Protein AF-A0A9C9XTV6-F1 (afdb_monomer_lite)

Secondary structure (DSSP, 8-state):
--EEEEEEEETTS-EEEEEEE-SSHHHHHHHHHHTTEEEEEEEEPPP-----

Radius of gyration: 12.09 Å; chains: 1; bounding box: 35×16×28 Å

Sequence (52 aa):
MPVYIWKGKNSYGEKRKGEIEAPDEAAARAHLKRLRIEDPKIKEKPKDLLEN

Foldseek 3Di:
DWKKWKWFAAPVRDIDIDIDDDPDVVRVVVVCVVRRGPPIDIDTDDDPPPDD

pLDDT: mean 91.51, std 11.18, range [49.28, 97.56]

Structure (mmCIF, N/CA/C/O backbone):
data_AF-A0A9C9XTV6-F1
#
_entry.id   AF-A0A9C9XTV6-F1
#
loop_
_atom_site.group_PDB
_atom_site.id
_atom_site.type_symbol
_atom_site.label_atom_id
_atom_site.label_alt_id
_atom_site.label_comp_id
_atom_site.label_asym_id
_atom_site.label_entity_id
_atom_site.label_seq_id
_atom_site.pdbx_PDB_ins_code
_atom_site.Cartn_x
_atom_site.Cartn_y
_atom_site.Cartn_z
_atom_site.occupancy
_atom_site.B_iso_or_equiv
_atom_site.auth_seq_id
_atom_site.auth_comp_id
_atom_site.auth_asym_id
_atom_site.auth_atom_id
_atom_site.pdbx_PDB_model_num
ATOM 1 N N . MET A 1 1 ? 10.619 -7.323 -8.269 1.00 83.88 1 MET A N 1
ATOM 2 C CA . MET A 1 1 ? 9.326 -6.676 -8.592 1.00 83.88 1 MET A CA 1
ATOM 3 C C . MET A 1 1 ? 9.408 -5.213 -8.144 1.00 83.88 1 MET A C 1
ATOM 5 O O . MET A 1 1 ? 10.346 -4.897 -7.414 1.00 83.88 1 MET A O 1
ATOM 9 N N . PRO A 1 2 ? 8.558 -4.285 -8.622 1.00 91.50 2 PRO A N 1
ATOM 10 C CA . PRO A 1 2 ? 8.595 -2.911 -8.128 1.00 91.50 2 PRO A CA 1
ATOM 11 C C . PRO A 1 2 ? 8.299 -2.858 -6.624 1.00 91.50 2 PRO A C 1
ATOM 13 O O . PRO A 1 2 ? 7.541 -3.661 -6.077 1.00 91.50 2 PRO A O 1
ATOM 16 N N . VAL A 1 3 ? 8.937 -1.909 -5.946 1.00 95.12 3 VAL A N 1
ATOM 17 C CA . VAL A 1 3 ? 8.691 -1.629 -4.530 1.00 95.12 3 VAL A CA 1
ATOM 18 C C . VAL A 1 3 ? 7.788 -0.411 -4.460 1.00 95.12 3 VAL A C 1
ATOM 20 O O . VAL A 1 3 ? 8.053 0.588 -5.114 1.00 95.12 3 VAL A O 1
ATOM 23 N N . TYR A 1 4 ? 6.738 -0.470 -3.655 1.00 96.12 4 TYR A N 1
ATOM 24 C CA . TYR A 1 4 ? 5.803 0.624 -3.439 1.00 96.12 4 TYR A CA 1
ATOM 25 C C . TYR A 1 4 ? 5.936 1.156 -2.017 1.00 96.12 4 TYR A C 1
ATOM 27 O O . TYR A 1 4 ? 5.849 0.406 -1.047 1.00 96.12 4 TYR A O 1
ATOM 35 N N . ILE A 1 5 ? 6.096 2.467 -1.882 1.00 97.00 5 ILE A N 1
ATOM 36 C CA . ILE A 1 5 ? 6.044 3.172 -0.604 1.00 97.00 5 ILE A CA 1
ATOM 37 C C . ILE A 1 5 ? 4.591 3.549 -0.330 1.00 97.00 5 ILE A C 1
ATOM 39 O O . ILE A 1 5 ? 3.915 4.135 -1.180 1.00 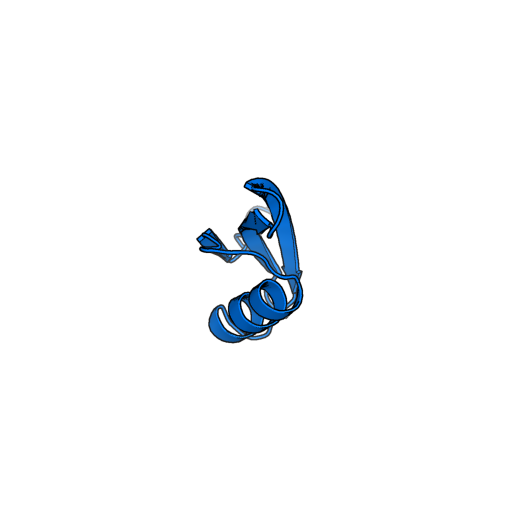97.00 5 ILE A O 1
ATOM 43 N N . TRP A 1 6 ? 4.112 3.270 0.877 1.00 97.50 6 TRP A N 1
ATOM 44 C CA . TRP A 1 6 ? 2.740 3.569 1.265 1.00 97.50 6 TRP A CA 1
ATOM 45 C C . TRP A 1 6 ? 2.644 4.296 2.608 1.00 97.50 6 TRP A C 1
ATOM 47 O O . TRP A 1 6 ? 3.518 4.198 3.474 1.00 97.50 6 TRP A O 1
ATOM 57 N N . LYS A 1 7 ? 1.553 5.048 2.779 1.00 97.56 7 LYS A N 1
ATOM 58 C CA . LYS A 1 7 ? 1.138 5.681 4.041 1.00 97.56 7 LYS A CA 1
ATOM 59 C C . LYS A 1 7 ? -0.369 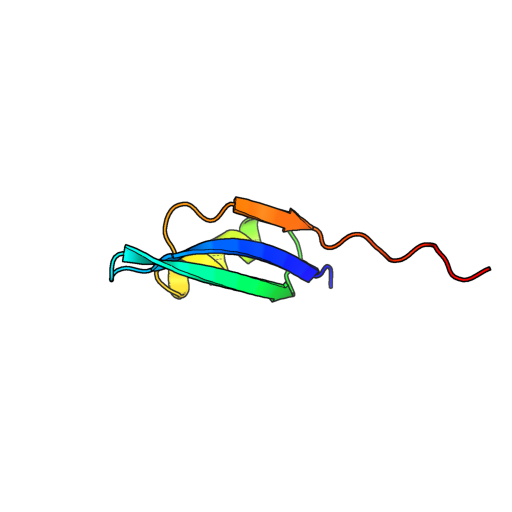5.502 4.213 1.00 97.56 7 LYS A C 1
ATOM 61 O O . LYS A 1 7 ? -1.108 5.841 3.297 1.00 97.56 7 LYS A O 1
ATOM 66 N N . GLY A 1 8 ? -0.825 5.020 5.363 1.00 96.94 8 GLY A N 1
ATOM 67 C CA . GLY A 1 8 ? -2.248 4.800 5.648 1.00 96.94 8 GLY A CA 1
ATOM 68 C C . GLY A 1 8 ? -2.535 4.774 7.146 1.00 96.94 8 GLY A C 1
ATOM 69 O O . GLY A 1 8 ? -1.665 5.119 7.951 1.00 96.94 8 GLY A O 1
ATOM 70 N N . LYS A 1 9 ? -3.746 4.371 7.531 1.00 97.06 9 LYS A N 1
ATOM 71 C CA . LYS A 1 9 ? -4.126 4.160 8.937 1.00 97.06 9 LYS A CA 1
ATOM 72 C C . LYS A 1 9 ? -4.493 2.703 9.163 1.00 97.06 9 LYS A C 1
ATOM 74 O O . LYS A 1 9 ? -5.054 2.09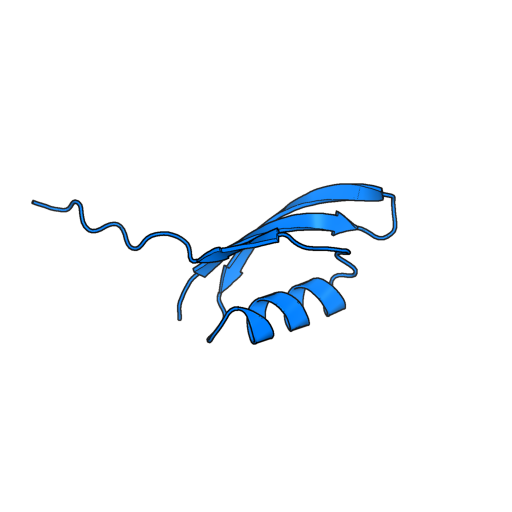6 8.267 1.00 97.06 9 LYS A O 1
ATOM 79 N N . ASN A 1 10 ? -4.173 2.127 10.314 1.00 95.50 10 ASN A N 1
ATOM 80 C CA . ASN A 1 10 ? -4.691 0.801 10.656 1.00 95.50 10 ASN A CA 1
ATOM 81 C C . ASN A 1 10 ? -6.083 0.896 11.306 1.00 95.50 10 ASN A C 1
ATOM 83 O O . ASN A 1 10 ? -6.556 1.987 11.621 1.00 95.50 10 ASN A O 1
ATOM 87 N N . SER A 1 11 ? -6.690 -0.254 11.599 1.00 92.62 11 SER A N 1
ATOM 88 C CA . SER A 1 11 ? -7.973 -0.351 12.314 1.00 92.62 11 SER A CA 1
ATOM 89 C C . SER A 1 11 ? -7.999 0.300 13.707 1.00 92.62 11 SER A C 1
ATOM 91 O O . SER A 1 11 ? -9.070 0.473 14.275 1.00 92.62 11 SER A O 1
ATOM 93 N N . TYR A 1 12 ? -6.840 0.641 14.276 1.00 93.94 12 TYR A N 1
ATOM 94 C CA . TYR A 1 12 ? -6.716 1.347 15.555 1.00 93.94 12 TYR A CA 1
ATOM 95 C C . TYR A 1 12 ? -6.595 2.873 15.372 1.00 93.94 12 TYR A C 1
ATOM 97 O O . TYR A 1 12 ? -6.395 3.602 16.339 1.00 93.94 12 TYR A O 1
ATOM 105 N N . GLY A 1 13 ? -6.686 3.372 14.134 1.00 92.81 13 GLY A N 1
ATOM 106 C CA . GLY A 1 13 ? -6.516 4.786 13.792 1.00 92.81 13 GLY A CA 1
ATOM 107 C C . GLY A 1 13 ? -5.055 5.250 13.743 1.00 92.81 13 GLY A C 1
ATOM 108 O O . GLY A 1 13 ? -4.790 6.425 13.466 1.00 92.81 13 GLY A O 1
ATOM 109 N N . GLU A 1 14 ? -4.092 4.352 13.966 1.00 96.06 14 GLU A N 1
ATOM 110 C CA . GLU A 1 14 ? -2.670 4.679 13.966 1.00 96.06 14 GLU A CA 1
ATOM 111 C C . GLU A 1 14 ? -2.171 4.893 12.538 1.00 96.06 14 GLU A C 1
ATOM 113 O O . GLU A 1 14 ? -2.332 4.037 11.663 1.00 96.06 14 GLU A O 1
ATOM 118 N N . LYS A 1 15 ? -1.496 6.021 12.304 1.00 96.12 15 LYS A N 1
ATOM 119 C CA . LYS A 1 15 ? -0.842 6.293 11.022 1.00 96.12 15 LYS A CA 1
ATOM 120 C C . LYS A 1 15 ? 0.366 5.373 10.863 1.00 96.12 15 LYS A C 1
ATOM 122 O O . LYS A 1 15 ? 1.320 5.465 11.633 1.00 96.12 15 LYS A O 1
ATOM 127 N N . ARG A 1 16 ? 0.358 4.538 9.826 1.00 96.69 16 ARG A N 1
ATOM 128 C CA . ARG A 1 16 ? 1.471 3.655 9.465 1.00 96.69 16 ARG A CA 1
ATOM 129 C C . ARG A 1 16 ? 2.014 3.998 8.087 1.00 96.69 16 ARG A C 1
ATOM 131 O O . ARG A 1 16 ? 1.319 4.546 7.232 1.00 96.69 16 ARG A O 1
ATOM 138 N N . LYS A 1 17 ? 3.291 3.699 7.900 1.00 96.88 17 LYS A N 1
ATOM 139 C CA . LYS A 1 17 ? 4.004 3.842 6.635 1.00 96.88 17 LYS A CA 1
ATOM 140 C C . LYS A 1 17 ? 4.937 2.657 6.462 1.00 96.88 17 LYS A C 1
ATOM 142 O O . LYS A 1 17 ? 5.421 2.123 7.459 1.00 96.88 17 LYS A O 1
ATOM 147 N N . GLY A 1 18 ? 5.202 2.282 5.223 1.00 96.06 18 GLY A N 1
ATOM 148 C CA . GLY A 1 18 ? 6.093 1.174 4.920 1.00 96.06 18 GLY A CA 1
ATOM 149 C C . GLY A 1 18 ? 6.382 1.064 3.436 1.00 96.06 18 GLY A C 1
ATOM 150 O O . GLY A 1 18 ? 5.952 1.899 2.637 1.00 96.06 18 GLY A O 1
ATOM 151 N N . GLU A 1 19 ? 7.108 0.012 3.096 1.00 96.69 19 GLU A N 1
ATOM 152 C CA . GLU A 1 19 ? 7.383 -0.393 1.726 1.00 96.69 19 GLU A CA 1
ATOM 153 C C . GLU A 1 19 ? 6.752 -1.768 1.491 1.00 96.69 19 GLU A C 1
ATOM 155 O O . GLU A 1 19 ? 6.589 -2.550 2.431 1.00 96.69 19 GLU A O 1
ATOM 160 N N . ILE A 1 20 ? 6.347 -2.051 0.258 1.00 95.69 20 ILE A N 1
ATOM 161 C CA . ILE A 1 20 ? 5.843 -3.362 -0.134 1.00 95.69 20 ILE A CA 1
ATOM 162 C C . ILE A 1 20 ? 6.262 -3.689 -1.559 1.00 95.69 20 ILE A C 1
ATOM 164 O O . ILE A 1 20 ? 6.080 -2.883 -2.466 1.00 95.69 20 ILE A O 1
ATOM 168 N N . GLU A 1 21 ? 6.824 -4.874 -1.756 1.00 95.88 21 GLU A N 1
ATOM 169 C CA . GLU A 1 21 ? 7.118 -5.393 -3.085 1.00 95.88 21 GLU A CA 1
ATOM 170 C C . GLU A 1 21 ? 5.849 -6.021 -3.680 1.00 95.88 21 GLU A C 1
ATOM 172 O O . GLU A 1 21 ? 5.209 -6.865 -3.049 1.00 95.88 21 GLU A O 1
ATOM 177 N N . ALA A 1 22 ? 5.453 -5.572 -4.870 1.00 95.62 22 ALA A N 1
ATOM 178 C CA . ALA A 1 22 ? 4.253 -6.039 -5.560 1.00 95.62 22 ALA A CA 1
ATOM 179 C C . ALA A 1 22 ? 4.430 -5.908 -7.081 1.00 95.62 22 ALA A C 1
ATOM 181 O O . ALA A 1 22 ? 5.238 -5.095 -7.521 1.00 95.62 22 ALA A O 1
ATOM 182 N N . PRO A 1 23 ? 3.703 -6.681 -7.906 1.00 95.50 23 PRO A N 1
ATOM 183 C CA . PRO A 1 23 ? 3.768 -6.547 -9.362 1.00 95.50 23 PRO A CA 1
ATOM 184 C C . PRO A 1 23 ? 3.186 -5.220 -9.880 1.00 95.50 23 PRO A C 1
ATOM 186 O O . PRO A 1 23 ? 3.644 -4.733 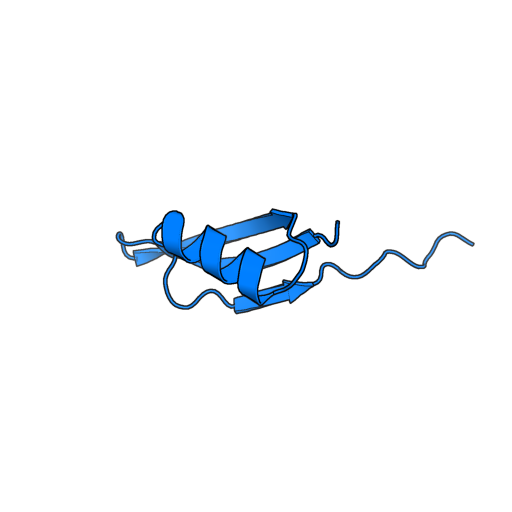-10.907 1.00 95.50 23 PRO A O 1
ATOM 189 N N . ASP A 1 24 ? 2.211 -4.642 -9.173 1.00 95.75 24 ASP A N 1
ATOM 190 C CA . ASP A 1 24 ? 1.550 -3.378 -9.511 1.00 95.75 24 ASP A CA 1
ATOM 191 C C . ASP A 1 24 ? 0.927 -2.707 -8.261 1.00 95.75 24 ASP A C 1
ATOM 193 O O . ASP A 1 24 ? 0.890 -3.285 -7.164 1.00 95.75 24 ASP A O 1
ATOM 197 N N . GLU A 1 25 ? 0.409 -1.479 -8.411 1.00 95.00 25 GLU A N 1
ATOM 198 C CA . GLU A 1 25 ? -0.231 -0.735 -7.313 1.00 95.00 25 GLU A CA 1
ATOM 199 C C . GLU A 1 25 ? -1.496 -1.435 -6.775 1.00 95.00 25 GLU A C 1
ATOM 201 O O . GLU A 1 25 ? -1.787 -1.364 -5.576 1.00 95.00 25 GLU A O 1
ATOM 206 N N . ALA A 1 26 ? -2.260 -2.127 -7.625 1.00 96.69 26 ALA A N 1
ATOM 207 C CA . ALA A 1 26 ? -3.484 -2.811 -7.212 1.00 96.69 26 ALA A CA 1
ATOM 208 C C . ALA A 1 26 ? -3.168 -4.020 -6.317 1.00 96.69 26 ALA A C 1
ATOM 210 O O . ALA A 1 26 ? -3.828 -4.224 -5.291 1.00 96.69 26 ALA A O 1
ATOM 211 N N . ALA A 1 27 ? -2.112 -4.766 -6.637 1.00 97.38 27 ALA A N 1
ATOM 212 C CA . ALA A 1 27 ? -1.564 -5.825 -5.809 1.00 97.38 27 ALA A CA 1
ATOM 213 C C . ALA A 1 27 ? -1.029 -5.262 -4.484 1.00 97.38 27 ALA A C 1
ATOM 215 O O . ALA A 1 27 ? -1.405 -5.766 -3.421 1.00 97.38 27 ALA A O 1
ATOM 216 N N . 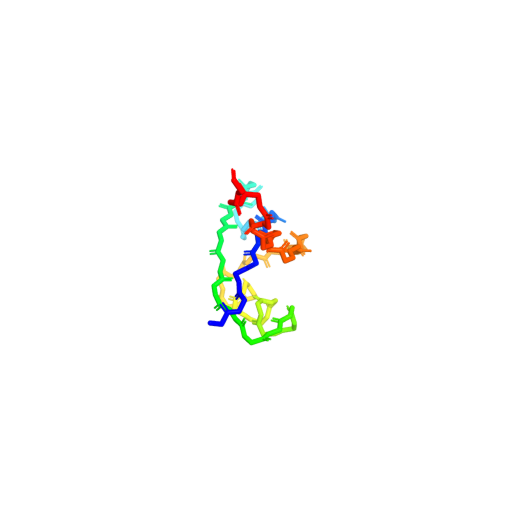ALA A 1 28 ? -0.264 -4.163 -4.506 1.00 97.06 28 ALA A N 1
ATOM 217 C CA . ALA A 1 28 ? 0.168 -3.481 -3.282 1.00 97.06 28 ALA A CA 1
ATOM 218 C C . ALA A 1 28 ? -1.038 -3.094 -2.401 1.00 97.06 28 ALA A C 1
ATOM 220 O O . ALA A 1 28 ? -1.069 -3.386 -1.204 1.00 97.06 28 ALA A O 1
ATOM 221 N N . ARG A 1 29 ? -2.093 -2.525 -2.996 1.00 96.88 29 ARG A N 1
ATOM 222 C CA . ARG A 1 29 ? -3.334 -2.154 -2.299 1.00 96.88 29 ARG A CA 1
ATOM 223 C C . ARG A 1 29 ? -4.057 -3.362 -1.707 1.00 96.88 29 ARG A C 1
ATOM 225 O O . ARG A 1 29 ? -4.523 -3.293 -0.569 1.00 96.88 29 ARG A O 1
ATOM 232 N N . ALA A 1 30 ? -4.134 -4.473 -2.438 1.00 97.56 30 ALA A N 1
ATOM 233 C CA . ALA A 1 30 ? -4.745 -5.709 -1.956 1.00 97.56 30 ALA A CA 1
ATOM 234 C C . ALA A 1 30 ? -4.000 -6.278 -0.737 1.00 97.56 30 ALA A C 1
ATOM 236 O O . ALA A 1 30 ? -4.632 -6.731 0.220 1.00 97.56 30 ALA A O 1
ATOM 237 N N . HIS A 1 31 ? -2.667 -6.208 -0.729 1.00 96.88 31 HIS A N 1
ATOM 238 C CA . HIS A 1 31 ? -1.865 -6.575 0.437 1.00 96.88 31 HIS A CA 1
ATOM 239 C C . HIS A 1 31 ? -2.131 -5.651 1.635 1.00 96.88 31 HIS A C 1
ATOM 241 O O . HIS A 1 31 ? -2.372 -6.139 2.738 1.00 96.88 31 HIS A O 1
ATOM 247 N N . LEU A 1 32 ? -2.168 -4.330 1.429 1.00 96.94 32 LEU A N 1
ATOM 248 C CA . LEU A 1 32 ? -2.457 -3.361 2.496 1.00 96.94 32 LEU A CA 1
ATOM 249 C C . LEU A 1 32 ? -3.857 -3.547 3.093 1.00 96.94 32 LEU A C 1
ATOM 251 O O . LEU A 1 32 ? -4.021 -3.479 4.311 1.00 96.94 32 LEU A O 1
ATOM 255 N N . LYS A 1 33 ? -4.846 -3.896 2.264 1.00 96.06 33 LYS A N 1
ATOM 256 C CA . LYS A 1 33 ? -6.193 -4.252 2.725 1.00 96.06 33 LYS A CA 1
ATOM 257 C C . LYS A 1 33 ? -6.181 -5.476 3.650 1.00 96.06 33 LYS A C 1
ATOM 259 O O . LYS A 1 33 ? -6.866 -5.467 4.670 1.00 96.06 33 LYS A O 1
ATOM 264 N N . ARG A 1 34 ? -5.374 -6.506 3.351 1.00 95.88 34 ARG A N 1
ATOM 265 C CA . ARG A 1 34 ? -5.199 -7.684 4.233 1.00 95.88 34 ARG A CA 1
ATOM 266 C C . ARG A 1 34 ? -4.555 -7.320 5.572 1.00 95.88 34 ARG A C 1
ATOM 268 O O . ARG A 1 34 ? -4.899 -7.911 6.589 1.00 95.88 34 ARG A O 1
ATOM 275 N N . LEU A 1 35 ? -3.686 -6.309 5.581 1.00 94.88 35 LEU A N 1
ATOM 276 C CA . LEU A 1 35 ? -3.080 -5.745 6.792 1.00 94.88 35 LEU A CA 1
ATOM 277 C C . LEU A 1 35 ? -4.003 -4.774 7.550 1.00 94.88 35 LEU A C 1
ATOM 279 O O . LEU A 1 35 ? -3.562 -4.145 8.512 1.00 94.88 35 LEU A O 1
ATOM 283 N N . ARG A 1 36 ? -5.274 -4.647 7.135 1.00 96.25 36 ARG A N 1
ATOM 284 C CA . ARG A 1 36 ? -6.254 -3.701 7.695 1.00 96.25 36 ARG A CA 1
ATOM 285 C C . ARG A 1 36 ? -5.750 -2.257 7.672 1.00 96.25 36 ARG A C 1
ATOM 287 O O . ARG A 1 36 ? -5.993 -1.500 8.609 1.00 96.25 36 ARG A O 1
ATOM 294 N N . ILE A 1 37 ? -5.016 -1.900 6.618 1.00 97.44 37 ILE A N 1
ATOM 295 C CA . ILE A 1 37 ? -4.637 -0.520 6.341 1.00 97.44 37 ILE A CA 1
ATOM 296 C C . ILE A 1 37 ? -5.735 0.119 5.490 1.00 97.44 37 ILE A C 1
ATOM 298 O O . ILE A 1 37 ? -6.015 -0.321 4.374 1.00 97.44 37 ILE A O 1
ATOM 302 N N . GLU A 1 38 ? -6.341 1.161 6.035 1.00 93.69 38 GLU A N 1
ATOM 303 C CA . GLU A 1 38 ? -7.38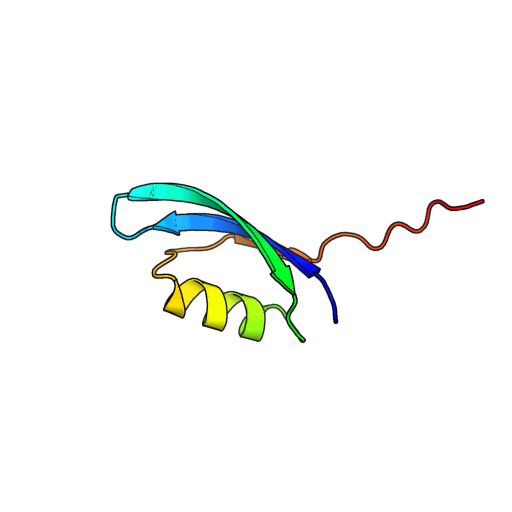8 1.970 5.429 1.00 93.69 38 GLU A CA 1
ATOM 304 C C . GLU A 1 38 ? -6.790 3.156 4.667 1.00 93.69 38 GLU A C 1
ATOM 306 O O . GLU A 1 38 ? -5.760 3.721 5.065 1.00 93.69 38 GLU A O 1
ATOM 311 N N . ASP A 1 39 ? -7.439 3.487 3.546 1.00 91.38 39 ASP A N 1
ATOM 312 C CA . ASP A 1 39 ? -7.083 4.555 2.605 1.00 91.38 39 ASP A CA 1
ATOM 313 C C . ASP A 1 39 ? -5.567 4.735 2.380 1.00 91.38 39 ASP A C 1
ATOM 315 O O . ASP A 1 39 ? -5.029 5.838 2.550 1.00 91.38 39 ASP A O 1
ATOM 319 N N . PRO A 1 40 ? -4.826 3.664 2.015 1.00 96.12 40 PRO A N 1
ATOM 320 C CA . PRO A 1 40 ? -3.397 3.784 1.804 1.00 96.12 40 PRO A CA 1
ATOM 321 C C . PRO A 1 40 ? -3.105 4.650 0.576 1.00 96.12 40 PRO A C 1
ATOM 323 O O . PRO A 1 40 ? -3.539 4.362 -0.539 1.00 96.12 40 PRO A O 1
ATOM 326 N N . LYS A 1 41 ? -2.283 5.682 0.765 1.00 96.94 41 LYS A N 1
ATOM 327 C CA . LYS A 1 41 ? -1.640 6.411 -0.326 1.00 96.94 41 LYS A CA 1
ATOM 328 C C . LYS A 1 41 ? -0.398 5.644 -0.750 1.00 96.94 41 LYS A C 1
ATOM 330 O O . LYS A 1 41 ? 0.568 5.603 0.011 1.00 96.94 41 LYS A O 1
ATOM 335 N N . ILE A 1 42 ? -0.438 5.059 -1.939 1.00 97.06 42 ILE A N 1
ATOM 336 C CA . ILE A 1 42 ? 0.613 4.208 -2.501 1.00 97.06 42 ILE A CA 1
ATOM 337 C C . ILE A 1 42 ? 1.358 5.000 -3.580 1.00 97.06 42 ILE A C 1
ATOM 339 O O . ILE A 1 42 ? 0.756 5.798 -4.296 1.00 97.06 42 ILE A O 1
ATOM 343 N N . LYS A 1 43 ? 2.678 4.839 -3.648 1.00 95.62 43 LYS A N 1
ATOM 344 C CA . LYS A 1 43 ? 3.537 5.384 -4.701 1.00 95.62 43 LYS A CA 1
ATOM 345 C C . LYS A 1 43 ? 4.614 4.369 -5.030 1.00 95.62 43 LYS A C 1
ATOM 347 O O . LYS A 1 43 ? 5.198 3.802 -4.112 1.00 95.62 43 LYS A O 1
ATOM 352 N N . GLU A 1 44 ? 4.907 4.168 -6.306 1.00 94.81 44 GLU A N 1
ATOM 353 C CA . GLU A 1 44 ? 6.075 3.377 -6.689 1.00 94.81 44 GLU A CA 1
ATOM 354 C C . GLU A 1 44 ? 7.347 4.056 -6.166 1.00 94.81 44 GLU A C 1
ATOM 356 O O . GLU A 1 44 ? 7.490 5.283 -6.234 1.00 94.81 44 GLU A O 1
ATOM 361 N N . LYS A 1 45 ? 8.241 3.268 -5.572 1.00 91.31 45 LYS A N 1
ATOM 362 C CA . LYS A 1 45 ? 9.557 3.723 -5.139 1.00 91.31 45 LYS A CA 1
ATOM 363 C C . LYS A 1 45 ? 10.318 4.110 -6.405 1.00 91.31 45 LYS A C 1
ATOM 365 O O . LYS A 1 45 ? 10.414 3.277 -7.308 1.00 91.31 45 LYS A O 1
ATOM 370 N N . PRO A 1 46 ? 10.818 5.353 -6.503 1.00 86.88 46 PRO A N 1
ATOM 371 C CA . PRO A 1 46 ? 11.564 5.764 -7.677 1.00 86.88 46 PRO A CA 1
ATOM 372 C C . PRO A 1 46 ? 12.732 4.800 -7.873 1.00 86.88 46 PRO A C 1
ATOM 374 O O . PRO A 1 46 ? 13.421 4.444 -6.917 1.00 86.88 46 PRO A O 1
ATOM 377 N N . LYS A 1 47 ? 12.921 4.350 -9.111 1.00 75.31 47 LYS A N 1
ATOM 378 C CA . LYS A 1 47 ? 14.130 3.634 -9.498 1.00 75.31 47 LYS A CA 1
ATOM 379 C C . LYS A 1 47 ? 15.278 4.632 -9.354 1.00 75.31 47 LYS A C 1
ATOM 381 O O . LYS A 1 47 ? 15.259 5.657 -10.035 1.00 75.31 47 LYS A O 1
ATOM 386 N N . ASP A 1 48 ? 16.222 4.374 -8.456 1.00 70.00 48 ASP A N 1
ATOM 387 C CA . ASP A 1 48 ? 17.453 5.158 -8.390 1.00 70.00 48 ASP A CA 1
ATOM 388 C C . ASP A 1 48 ? 18.165 5.029 -9.747 1.00 70.00 48 ASP A C 1
ATOM 390 O O . ASP A 1 48 ? 18.675 3.976 -10.113 1.00 70.00 48 ASP A O 1
ATOM 394 N N . LEU A 1 49 ? 18.078 6.095 -10.544 1.00 65.25 49 LEU A N 1
ATOM 395 C CA . LEU A 1 49 ? 18.690 6.243 -11.870 1.00 65.25 49 LEU A CA 1
ATOM 396 C C . LEU A 1 49 ? 20.000 7.052 -11.790 1.00 65.25 49 LEU A C 1
ATOM 398 O O . LEU A 1 49 ? 20.520 7.486 -12.813 1.00 65.25 49 LEU A O 1
ATOM 402 N N . LEU A 1 50 ? 20.511 7.293 -10.579 1.00 61.75 50 LEU A N 1
ATOM 403 C CA . LEU A 1 50 ? 21.662 8.154 -10.291 1.00 61.75 50 LEU A CA 1
ATOM 404 C C . LEU A 1 50 ? 22.899 7.343 -9.867 1.00 61.75 50 LEU A C 1
ATOM 406 O O . LEU A 1 50 ? 23.515 7.639 -8.849 1.00 61.75 50 LEU A O 1
ATOM 410 N N . GLU A 1 51 ? 23.277 6.339 -10.655 1.00 49.28 51 GLU A N 1
ATOM 411 C CA . GLU A 1 51 ? 24.658 5.838 -10.666 1.00 49.28 51 GLU A CA 1
ATOM 412 C C . GLU A 1 51 ? 25.302 6.292 -11.987 1.00 49.28 51 GLU A C 1
ATOM 414 O O . GLU A 1 51 ? 24.994 5.754 -13.050 1.00 49.28 51 GLU A O 1
ATOM 419 N N . ASN A 1 52 ? 26.128 7.342 -11.927 1.00 53.69 52 ASN A N 1
ATOM 420 C CA . ASN A 1 52 ? 27.037 7.793 -12.990 1.00 53.69 52 ASN A CA 1
ATOM 421 C C . ASN A 1 52 ? 28.379 8.153 -12.353 1.00 53.69 52 ASN A C 1
ATOM 423 O O . ASN A 1 52 ? 28.339 8.821 -11.292 1.00 53.69 52 ASN A O 1
#